Protein AF-A0A2V8TX56-F1 (afdb_monomer)

Sequence (62 aa):
IFIAGNMPLRTEITPLLIMIRLEQFDYAGATAIALVFLVASFALLLSVNILALRQRRVVPGT

Mean predicted aligned error: 8.99 Å

Solvent-accessible surface area (backbone atoms only — not comparable to full-atom values): 3744 Å² total; per-residue (Å²): 138,86,77,96,64,64,43,85,96,75,49,59,54,68,72,58,57,35,49,56,26,47,77,69,69,34,56,68,64,24,49,52,55,52,50,53,52,50,52,49,51,51,52,49,51,49,52,53,50,53,51,50,53,55,49,61,71,71,56,74,86,130

Structure (mmCIF, N/CA/C/O backbone):
data_AF-A0A2V8TX56-F1
#
_entry.id   AF-A0A2V8TX56-F1
#
loop_
_atom_site.group_PDB
_atom_site.id
_atom_site.type_symbol
_atom_site.label_atom_id
_atom_site.label_alt_id
_atom_site.label_comp_id
_atom_site.label_asym_id
_atom_site.label_entity_id
_atom_site.label_seq_id
_atom_site.pdbx_PDB_ins_code
_atom_site.Cartn_x
_atom_site.Cartn_y
_atom_site.Cartn_z
_atom_site.occupancy
_atom_site.B_iso_or_equiv
_atom_site.auth_seq_id
_atom_site.auth_comp_id
_atom_site.auth_asym_id
_atom_site.auth_atom_id
_atom_site.pdbx_PDB_model_num
ATOM 1 N N . ILE A 1 1 ? 10.127 6.060 11.835 1.00 50.19 1 ILE A N 1
ATOM 2 C CA . ILE A 1 1 ? 9.721 7.350 11.229 1.00 50.19 1 ILE A CA 1
ATOM 3 C C . ILE A 1 1 ? 8.395 7.732 11.879 1.00 50.19 1 ILE A C 1
ATOM 5 O O . ILE A 1 1 ? 7.387 7.119 11.561 1.00 50.19 1 ILE A O 1
ATOM 9 N N . PHE A 1 2 ? 8.410 8.633 12.863 1.00 48.75 2 PHE A N 1
ATOM 10 C CA . PHE A 1 2 ? 7.189 9.172 13.475 1.00 48.75 2 PHE A CA 1
ATOM 11 C C . PHE A 1 2 ? 6.756 10.386 12.650 1.00 48.75 2 PHE A C 1
ATOM 13 O O . PHE A 1 2 ? 7.496 11.362 12.582 1.00 48.75 2 PHE A O 1
ATOM 20 N N . ILE A 1 3 ? 5.604 10.317 11.979 1.00 58.38 3 ILE A N 1
ATOM 21 C CA . ILE A 1 3 ? 5.082 11.424 11.163 1.00 58.38 3 ILE A CA 1
ATOM 22 C C . ILE A 1 3 ? 3.933 12.072 11.937 1.00 58.38 3 ILE A C 1
ATOM 24 O O . ILE A 1 3 ? 2.779 11.673 11.818 1.00 58.38 3 ILE A O 1
ATOM 28 N N . ALA A 1 4 ? 4.265 13.071 12.756 1.00 58.41 4 ALA A N 1
ATOM 29 C CA . ALA A 1 4 ? 3.325 13.898 13.518 1.00 58.41 4 ALA A CA 1
ATOM 30 C C . ALA A 1 4 ? 2.682 14.995 12.639 1.00 58.41 4 ALA A C 1
ATOM 32 O O . ALA A 1 4 ? 2.730 16.178 12.959 1.00 58.41 4 ALA A O 1
ATOM 33 N N . GLY A 1 5 ? 2.117 14.599 11.494 1.00 54.56 5 GLY A N 1
ATOM 34 C CA . GLY A 1 5 ? 1.581 15.519 10.486 1.00 54.56 5 GLY A CA 1
ATOM 35 C C . GLY A 1 5 ? 0.525 14.906 9.564 1.00 54.56 5 GLY A C 1
ATOM 36 O O . GLY A 1 5 ? 0.443 15.305 8.406 1.00 54.56 5 GLY A O 1
ATOM 37 N N . ASN A 1 6 ? -0.253 13.923 10.031 1.00 64.62 6 ASN A N 1
ATOM 38 C CA . ASN A 1 6 ? -1.430 13.439 9.304 1.00 64.62 6 ASN A CA 1
ATOM 39 C C . ASN A 1 6 ? -2.629 14.359 9.583 1.00 64.62 6 ASN A C 1
ATOM 41 O O . ASN A 1 6 ? -3.250 14.260 10.639 1.00 64.62 6 ASN A O 1
ATOM 45 N N . MET A 1 7 ? -2.972 15.218 8.629 1.00 66.25 7 MET A N 1
ATOM 46 C CA . MET A 1 7 ? -4.302 15.802 8.542 1.00 66.25 7 MET A CA 1
ATOM 47 C C . MET A 1 7 ? -5.194 14.836 7.747 1.00 66.25 7 MET A C 1
ATOM 49 O O . MET A 1 7 ? -4.836 14.526 6.599 1.00 66.25 7 MET A O 1
ATOM 53 N N . PRO A 1 8 ? -6.351 14.414 8.303 1.00 63.88 8 PRO A N 1
ATOM 54 C CA . PRO A 1 8 ? -7.292 13.533 7.618 1.00 63.88 8 PRO A CA 1
ATOM 55 C C . PRO A 1 8 ? -7.583 14.051 6.211 1.00 63.88 8 PRO A C 1
ATOM 57 O O . PRO A 1 8 ? -7.822 15.249 6.030 1.00 63.88 8 PRO A O 1
ATOM 60 N N . LEU A 1 9 ? -7.544 13.170 5.210 1.00 69.56 9 LEU A N 1
ATOM 61 C CA . LEU A 1 9 ? -7.826 13.500 3.802 1.00 69.56 9 LEU A CA 1
ATOM 62 C C . LEU A 1 9 ? -6.870 14.512 3.124 1.00 69.56 9 LEU A C 1
ATOM 64 O O . LEU A 1 9 ? -7.106 14.888 1.974 1.00 69.56 9 LEU A O 1
ATOM 68 N N . ARG A 1 10 ? -5.800 14.977 3.785 1.00 65.19 10 ARG A N 1
ATOM 69 C CA . ARG A 1 10 ? -4.845 15.959 3.222 1.00 65.19 10 ARG A CA 1
ATOM 70 C C . ARG A 1 10 ? -3.419 15.439 3.160 1.00 65.19 10 ARG A C 1
ATOM 72 O O . ARG A 1 10 ? -2.759 15.597 2.139 1.00 65.19 10 ARG A O 1
ATOM 79 N N . THR A 1 11 ? -2.946 14.848 4.248 1.00 66.69 11 THR A N 1
ATOM 80 C CA . THR A 1 11 ? -1.566 14.351 4.383 1.00 66.69 11 THR A CA 1
ATOM 81 C C . THR A 1 11 ? -1.548 12.948 4.981 1.00 66.69 11 THR A C 1
ATOM 83 O O . THR A 1 11 ? -0.610 12.542 5.668 1.00 66.69 11 THR A O 1
ATOM 86 N N . GLU A 1 12 ? -2.611 12.202 4.706 1.00 71.94 12 GLU A N 1
ATOM 87 C CA . GLU A 1 12 ? -2.827 10.876 5.247 1.00 71.94 12 GLU A CA 1
ATOM 88 C C . GLU A 1 12 ? -2.004 9.855 4.471 1.00 71.94 12 GLU A C 1
ATOM 90 O O . GLU A 1 12 ? -2.203 9.610 3.281 1.00 71.94 12 GLU A O 1
ATOM 95 N N . ILE A 1 13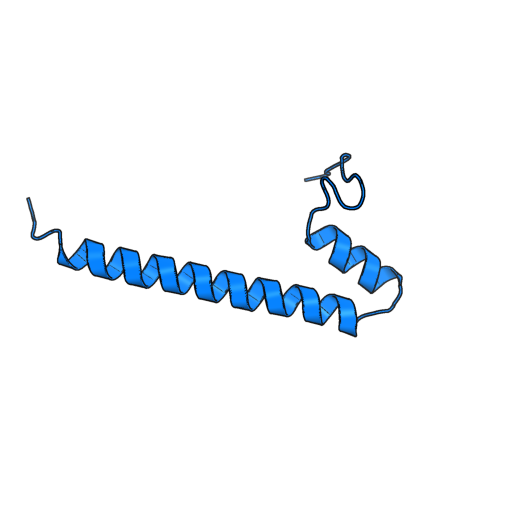 ? -1.028 9.274 5.160 1.00 79.94 13 ILE A N 1
ATOM 96 C CA . ILE A 1 13 ? -0.252 8.170 4.617 1.00 79.94 13 ILE A CA 1
ATOM 97 C C . ILE A 1 13 ? -1.134 6.918 4.627 1.00 79.94 13 ILE A C 1
ATOM 99 O O . ILE A 1 13 ? -1.720 6.571 5.652 1.00 79.94 13 ILE A O 1
ATOM 103 N N . THR A 1 14 ? -1.199 6.191 3.512 1.00 80.31 14 THR A N 1
ATOM 104 C CA . THR A 1 14 ? -1.976 4.943 3.399 1.00 80.31 14 THR A CA 1
ATOM 105 C C . THR A 1 14 ? -1.783 3.959 4.567 1.00 80.31 14 THR A C 1
ATOM 107 O O . THR A 1 14 ? -2.776 3.388 5.016 1.00 80.31 14 THR A O 1
ATOM 110 N N . PRO A 1 15 ? -0.564 3.756 5.120 1.00 79.19 15 PRO A N 1
ATOM 111 C CA . PRO A 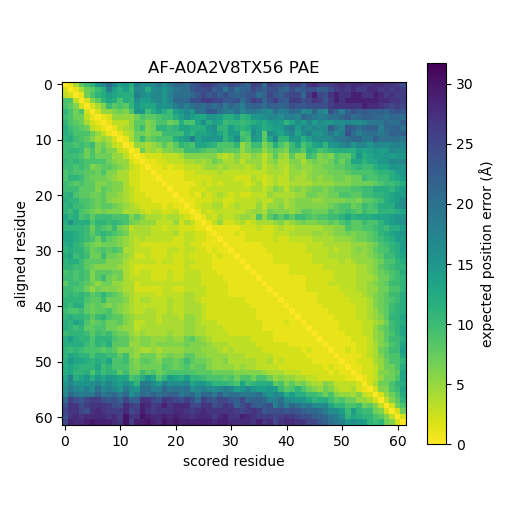1 15 ? -0.368 2.854 6.257 1.00 79.19 15 PRO A CA 1
ATOM 11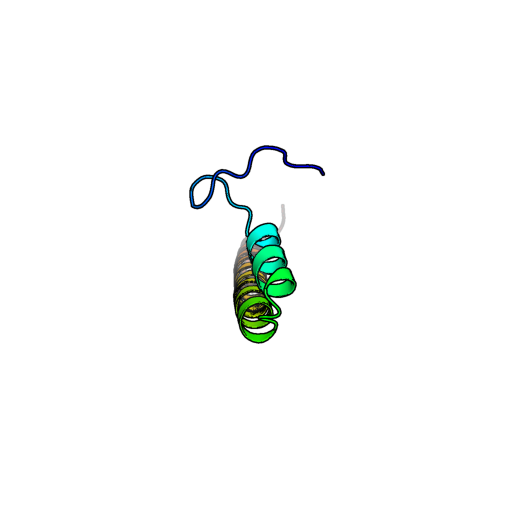2 C C . PRO A 1 15 ? -1.179 3.240 7.500 1.00 79.19 15 PRO A C 1
ATOM 114 O O . PRO A 1 15 ? -1.608 2.366 8.248 1.00 79.19 15 PRO A O 1
ATOM 117 N N . LEU A 1 16 ? -1.423 4.535 7.707 1.00 83.81 16 LEU A N 1
ATOM 118 C CA . LEU A 1 16 ? -2.216 5.023 8.829 1.00 83.81 16 LEU A CA 1
ATOM 119 C C . LEU A 1 16 ? -3.699 4.695 8.647 1.00 83.81 16 LEU A C 1
ATOM 121 O O . LEU A 1 16 ? -4.348 4.275 9.598 1.00 83.81 16 LEU A O 1
ATOM 125 N N . LEU A 1 17 ? -4.205 4.774 7.414 1.00 81.31 17 LEU A N 1
ATOM 126 C CA . LEU A 1 17 ? -5.572 4.367 7.096 1.00 81.31 17 LEU A CA 1
ATOM 127 C C . LEU A 1 17 ? -5.799 2.869 7.361 1.00 81.31 17 LEU A C 1
ATOM 129 O O . LEU A 1 17 ? -6.848 2.488 7.871 1.00 81.31 17 LEU A O 1
ATOM 133 N N . ILE A 1 18 ? -4.806 2.022 7.068 1.00 83.50 18 ILE A N 1
ATOM 134 C CA . ILE A 1 18 ? -4.854 0.584 7.381 1.00 83.50 18 ILE A CA 1
ATOM 135 C C . ILE A 1 18 ? -4.913 0.372 8.900 1.00 83.50 18 ILE A C 1
ATOM 137 O O . ILE A 1 18 ? -5.744 -0.405 9.365 1.00 83.50 18 ILE A O 1
ATOM 141 N N . MET A 1 19 ? -4.089 1.087 9.673 1.00 85.31 19 MET A N 1
ATOM 142 C CA . MET A 1 19 ? -4.120 1.019 11.140 1.00 85.31 19 MET A CA 1
ATOM 143 C C . MET A 1 19 ? -5.475 1.435 11.716 1.00 85.31 19 MET A C 1
ATOM 145 O O . MET A 1 19 ? -6.026 0.704 12.531 1.00 85.31 19 MET A O 1
ATOM 149 N N . ILE A 1 20 ? -6.061 2.533 11.227 1.00 84.38 20 ILE A N 1
ATOM 150 C CA . ILE A 1 20 ? -7.393 2.991 11.657 1.00 84.38 20 ILE A CA 1
ATOM 151 C C . ILE A 1 20 ? -8.451 1.899 11.428 1.00 84.38 20 ILE A C 1
ATOM 153 O O . ILE A 1 20 ? -9.297 1.667 12.289 1.00 84.38 20 ILE A O 1
ATOM 157 N N . ARG A 1 21 ? -8.407 1.188 10.290 1.00 83.44 21 ARG A N 1
ATOM 158 C CA . ARG A 1 21 ? -9.341 0.080 10.015 1.00 83.44 21 ARG A CA 1
ATOM 159 C C . ARG A 1 21 ? -9.105 -1.131 10.910 1.00 83.44 21 ARG A C 1
ATOM 161 O O . ARG A 1 21 ? -10.071 -1.732 11.366 1.00 83.44 21 ARG A O 1
ATOM 168 N N . LEU A 1 22 ? -7.849 -1.459 11.205 1.00 83.88 22 LEU A N 1
ATOM 169 C CA . LEU A 1 22 ? -7.508 -2.536 12.138 1.00 83.88 22 LEU A CA 1
ATOM 170 C C . LEU A 1 22 ? -7.962 -2.227 13.572 1.00 83.88 22 LEU A C 1
ATOM 172 O O . LEU A 1 22 ? -8.491 -3.115 14.236 1.00 83.88 22 LEU A O 1
ATOM 176 N N . GLU A 1 23 ? -7.810 -0.984 14.034 1.00 84.81 23 GLU A N 1
ATOM 177 C CA . GLU A 1 23 ? -8.298 -0.538 15.348 1.00 84.81 23 GLU A CA 1
ATOM 178 C C . GLU A 1 23 ? -9.826 -0.577 15.449 1.00 84.81 23 GLU A C 1
ATOM 180 O O . GLU A 1 23 ? -10.376 -0.885 16.503 1.00 84.81 23 GLU A O 1
ATOM 185 N N . GLN A 1 24 ? -10.524 -0.325 14.340 1.00 87.50 24 GLN A N 1
ATOM 186 C CA . GLN A 1 24 ? -11.978 -0.468 14.236 1.00 87.50 24 GLN A CA 1
ATOM 187 C C . GLN A 1 24 ? -12.435 -1.930 14.065 1.00 87.50 24 GLN A C 1
ATOM 189 O O . GLN A 1 24 ? -13.616 -2.169 13.825 1.00 87.50 24 GLN A O 1
ATOM 194 N N . PHE A 1 25 ? -11.523 -2.905 14.183 1.00 85.12 25 PHE A N 1
ATOM 195 C CA . PHE A 1 25 ? -11.754 -4.337 13.946 1.00 85.12 25 PHE A CA 1
ATOM 196 C C . PHE A 1 25 ? -12.238 -4.677 12.519 1.00 85.12 25 PHE A C 1
ATOM 198 O O . PHE A 1 25 ? -12.691 -5.793 12.256 1.00 85.12 25 PHE A O 1
ATOM 205 N N . ASP A 1 26 ? -12.088 -3.752 11.564 1.00 86.88 26 ASP A N 1
ATOM 206 C CA . ASP A 1 26 ? -12.403 -3.941 10.146 1.00 86.88 26 ASP A CA 1
ATOM 207 C C . ASP A 1 26 ? -11.183 -4.488 9.387 1.00 86.88 26 ASP A C 1
ATOM 209 O O . ASP A 1 26 ? -10.520 -3.817 8.586 1.00 86.88 26 ASP A O 1
ATOM 213 N N . TYR A 1 27 ? -10.875 -5.758 9.649 1.00 88.81 27 TYR A N 1
ATOM 214 C CA . TYR A 1 27 ? -9.787 -6.468 8.976 1.00 88.81 27 TYR A CA 1
ATOM 215 C C . TYR A 1 27 ? -10.026 -6.604 7.463 1.00 88.81 27 TYR A C 1
ATOM 217 O O . TYR A 1 27 ? -9.077 -6.587 6.677 1.00 88.81 27 TYR A O 1
ATOM 225 N N . ALA A 1 28 ? -11.286 -6.709 7.031 1.00 92.00 28 ALA A N 1
ATOM 226 C CA . ALA A 1 28 ? -11.638 -6.810 5.617 1.00 92.00 28 ALA A CA 1
ATOM 227 C C . ALA A 1 28 ? -11.320 -5.503 4.869 1.00 92.00 28 ALA A C 1
ATOM 229 O O . ALA A 1 28 ? -10.674 -5.527 3.820 1.00 92.00 28 ALA A O 1
ATOM 230 N N . GLY A 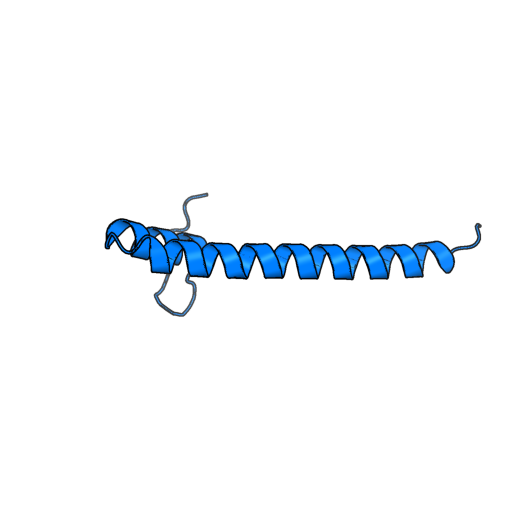1 29 ? -11.686 -4.351 5.437 1.00 88.62 29 GLY A N 1
ATOM 231 C CA . GLY A 1 29 ? -11.336 -3.044 4.888 1.00 88.62 29 GLY A CA 1
ATOM 232 C C . GLY A 1 29 ? -9.826 -2.804 4.860 1.00 88.62 29 GLY A C 1
ATOM 233 O O . GLY A 1 29 ? -9.290 -2.355 3.846 1.00 88.62 29 GLY A O 1
ATOM 234 N N . ALA A 1 30 ? -9.119 -3.164 5.935 1.00 90.62 30 ALA A N 1
ATOM 235 C CA . ALA A 1 30 ? -7.662 -3.055 6.011 1.00 90.62 30 ALA A CA 1
ATOM 236 C C . ALA A 1 30 ? -6.952 -3.891 4.926 1.00 90.62 30 ALA A C 1
ATOM 238 O O . ALA A 1 30 ? -6.054 -3.401 4.233 1.00 90.62 30 ALA A O 1
ATOM 239 N N . THR A 1 31 ? -7.375 -5.145 4.746 1.00 92.81 31 THR A N 1
ATOM 240 C CA . THR A 1 31 ? -6.782 -6.075 3.770 1.00 92.81 31 THR A CA 1
ATOM 241 C C . THR A 1 31 ? -7.074 -5.676 2.327 1.00 92.81 31 THR A C 1
ATOM 243 O O . THR A 1 31 ? -6.181 -5.777 1.488 1.00 92.81 31 THR A O 1
ATOM 246 N N . ALA A 1 32 ? -8.267 -5.153 2.032 1.00 93.88 32 ALA A N 1
ATOM 247 C CA . ALA A 1 32 ? -8.601 -4.644 0.704 1.00 93.88 32 ALA A CA 1
ATOM 248 C C . ALA A 1 32 ? -7.676 -3.489 0.285 1.00 93.88 32 ALA A C 1
AT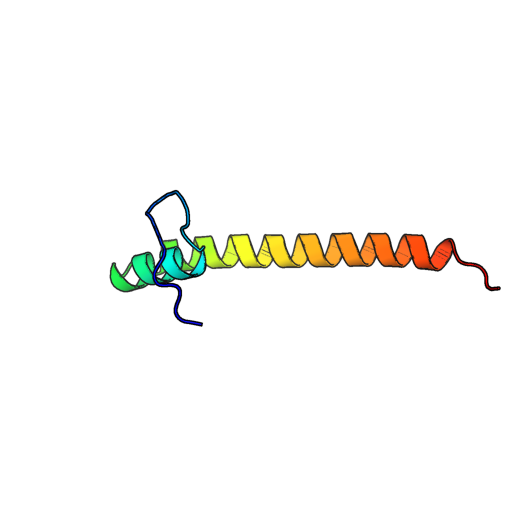OM 250 O O . ALA A 1 32 ? -7.131 -3.499 -0.820 1.00 93.88 32 ALA A O 1
ATOM 251 N N . ILE A 1 33 ? -7.437 -2.527 1.186 1.00 90.94 33 ILE A N 1
ATOM 252 C CA . ILE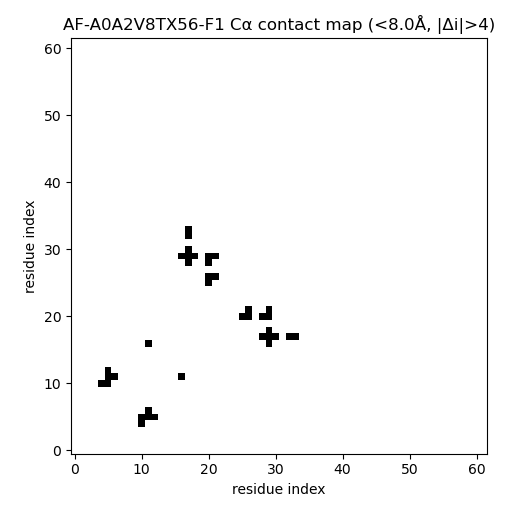 A 1 33 ? -6.520 -1.404 0.932 1.00 90.94 33 ILE A CA 1
ATOM 253 C C . ILE A 1 33 ? -5.100 -1.931 0.701 1.00 90.94 33 ILE A C 1
ATOM 255 O O . ILE A 1 33 ? -4.453 -1.561 -0.280 1.00 90.94 33 ILE A O 1
ATOM 259 N N . ALA A 1 34 ? -4.626 -2.834 1.563 1.00 91.25 34 ALA A N 1
ATOM 260 C CA . ALA A 1 34 ? -3.301 -3.431 1.426 1.00 91.25 34 ALA A CA 1
ATOM 261 C C . ALA A 1 34 ? -3.132 -4.171 0.085 1.00 91.25 34 ALA A C 1
ATOM 263 O O . ALA A 1 34 ? -2.110 -4.010 -0.585 1.00 91.25 34 ALA A O 1
ATOM 264 N N . LEU A 1 35 ? -4.145 -4.932 -0.345 1.00 95.75 35 LEU A N 1
ATOM 265 C CA . LEU A 1 35 ? -4.126 -5.681 -1.601 1.00 95.75 35 LEU A CA 1
ATOM 266 C C . LEU A 1 35 ? -4.044 -4.755 -2.821 1.00 95.75 35 LEU A C 1
ATOM 268 O O . LEU A 1 35 ? -3.253 -5.008 -3.728 1.00 95.75 35 LEU A O 1
ATOM 272 N N . VAL A 1 36 ? -4.814 -3.664 -2.840 1.00 95.56 36 VAL A N 1
ATOM 273 C CA . VAL A 1 36 ? -4.766 -2.676 -3.932 1.00 95.56 36 VAL A CA 1
ATOM 274 C C . VAL A 1 36 ? -3.362 -2.087 -4.064 1.00 95.56 36 VAL A C 1
ATOM 276 O O . VAL A 1 36 ? -2.821 -2.015 -5.168 1.00 95.56 36 VAL A O 1
ATOM 279 N N . PHE A 1 37 ? -2.736 -1.725 -2.942 1.00 93.81 37 PHE A N 1
ATOM 280 C CA . PHE A 1 37 ? -1.374 -1.188 -2.935 1.00 93.81 37 PHE A CA 1
ATOM 281 C C . PHE A 1 37 ? -0.330 -2.225 -3.361 1.00 93.81 37 PHE A C 1
ATOM 283 O O . PHE A 1 37 ? 0.629 -1.878 -4.055 1.00 93.81 37 PHE A O 1
ATOM 290 N N . LEU A 1 38 ? -0.527 -3.495 -3.004 1.00 95.19 38 LEU A N 1
ATOM 291 C CA . LEU A 1 38 ? 0.328 -4.595 -3.439 1.00 95.19 38 LEU A CA 1
ATOM 292 C C . LEU A 1 38 ? 0.275 -4.762 -4.962 1.00 95.19 38 LEU A C 1
ATOM 294 O O . LEU A 1 38 ? 1.313 -4.750 -5.623 1.00 95.19 38 LEU A O 1
ATOM 298 N N . VAL A 1 39 ? -0.930 -4.856 -5.527 1.00 97.75 39 VAL A N 1
ATOM 299 C CA . VAL A 1 39 ? -1.137 -4.996 -6.976 1.00 97.75 39 VAL A CA 1
ATOM 300 C C . VAL A 1 39 ? -0.587 -3.783 -7.725 1.00 97.75 39 VAL A C 1
ATOM 302 O O . VAL A 1 39 ? 0.112 -3.952 -8.722 1.00 97.75 39 VAL A O 1
ATOM 305 N N . ALA A 1 40 ? -0.827 -2.568 -7.225 1.00 96.75 40 ALA A N 1
ATOM 306 C CA . ALA A 1 40 ? -0.282 -1.348 -7.815 1.00 96.75 40 ALA A CA 1
ATOM 307 C C . ALA A 1 40 ? 1.256 -1.339 -7.799 1.00 96.75 40 ALA A C 1
ATOM 309 O O . ALA A 1 40 ? 1.881 -0.994 -8.802 1.00 96.75 40 ALA A O 1
ATOM 310 N N . SER A 1 41 ? 1.873 -1.781 -6.698 1.00 95.50 41 SER A N 1
ATOM 311 C CA . SER A 1 41 ? 3.333 -1.887 -6.581 1.00 95.50 41 SER A CA 1
ATOM 312 C C . SER A 1 41 ? 3.908 -2.897 -7.573 1.00 95.50 41 SER A C 1
ATOM 314 O O . SER A 1 41 ? 4.886 -2.596 -8.255 1.00 95.50 41 SER A O 1
ATOM 316 N N . PHE A 1 42 ? 3.277 -4.066 -7.723 1.00 97.56 42 PHE A N 1
ATOM 317 C CA . PHE A 1 42 ? 3.674 -5.049 -8.733 1.00 97.56 42 PHE A CA 1
ATOM 318 C C . PHE A 1 42 ? 3.500 -4.523 -10.158 1.00 97.56 42 PHE A C 1
ATOM 320 O O . PHE A 1 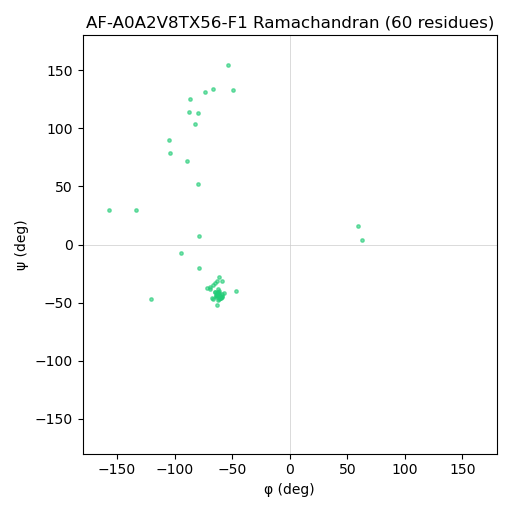42 ? 4.396 -4.703 -10.980 1.00 97.56 42 PHE A O 1
ATOM 327 N N . ALA A 1 43 ? 2.392 -3.842 -10.455 1.00 97.81 43 ALA A N 1
ATOM 328 C CA . ALA A 1 43 ? 2.154 -3.248 -11.767 1.00 97.81 43 ALA A CA 1
ATOM 329 C C . ALA 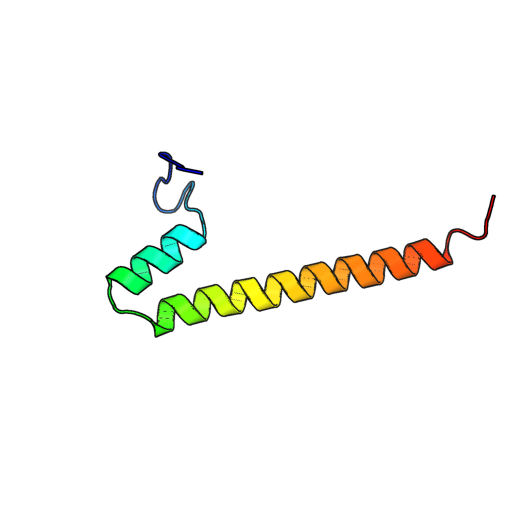A 1 43 ? 3.204 -2.179 -12.103 1.00 97.81 43 ALA A C 1
ATOM 331 O O . ALA A 1 43 ? 3.717 -2.139 -13.224 1.00 97.81 43 ALA A O 1
ATOM 332 N N . LEU A 1 44 ? 3.574 -1.346 -11.128 1.00 97.25 44 LEU A N 1
ATOM 333 C CA . LEU A 1 44 ? 4.612 -0.332 -11.285 1.00 97.25 44 LEU A CA 1
ATOM 334 C C . LEU A 1 44 ? 5.985 -0.976 -11.495 1.00 97.25 44 LEU A C 1
ATOM 336 O O . LEU A 1 44 ? 6.687 -0.618 -12.439 1.00 97.25 44 LEU A O 1
ATOM 340 N N . LEU A 1 45 ? 6.342 -1.973 -10.681 1.00 96.38 45 LEU A N 1
ATOM 341 C CA . LEU A 1 45 ? 7.584 -2.731 -10.844 1.00 96.38 45 LEU A CA 1
ATOM 342 C C . LEU A 1 45 ? 7.661 -3.412 -12.211 1.00 96.38 45 LEU A C 1
ATOM 344 O O . LEU A 1 45 ? 8.694 -3.330 -12.873 1.00 96.38 45 LEU A O 1
ATOM 348 N N . LEU A 1 46 ? 6.575 -4.039 -12.666 1.00 96.75 46 LEU A N 1
ATOM 349 C CA . LEU A 1 46 ? 6.502 -4.663 -13.983 1.00 96.75 46 LEU A CA 1
ATOM 350 C C . LEU A 1 46 ? 6.660 -3.623 -15.099 1.00 96.75 46 LEU A C 1
ATOM 352 O O . LEU A 1 46 ? 7.409 -3.848 -16.046 1.00 96.75 46 LEU A O 1
ATOM 356 N N . SER A 1 47 ? 6.018 -2.462 -14.962 1.00 97.31 47 SER A N 1
ATOM 357 C CA . SER A 1 47 ? 6.131 -1.356 -15.920 1.00 97.31 47 SER A CA 1
ATOM 358 C C . SER A 1 47 ? 7.570 -0.851 -16.030 1.00 97.31 47 SER A C 1
ATOM 360 O O . SER A 1 47 ? 8.100 -0.718 -17.134 1.00 97.31 47 SER A O 1
ATOM 362 N N . VAL A 1 48 ? 8.236 -0.641 -14.890 1.00 95.88 48 VAL A N 1
ATOM 363 C CA . VAL A 1 48 ? 9.654 -0.258 -14.835 1.00 95.88 48 VAL A CA 1
ATOM 364 C C . VAL A 1 48 ? 10.534 -1.357 -15.428 1.00 95.88 48 VAL A C 1
ATOM 366 O O . VAL A 1 48 ? 11.443 -1.059 -16.198 1.00 95.88 48 VAL A O 1
ATOM 369 N N . ASN A 1 49 ? 10.255 -2.627 -15.131 1.00 94.75 49 ASN A N 1
ATOM 370 C CA . ASN A 1 49 ? 11.017 -3.757 -15.655 1.00 94.75 49 ASN A CA 1
ATOM 371 C C . ASN A 1 49 ? 10.915 -3.862 -17.187 1.00 94.75 49 ASN A C 1
ATOM 373 O O . ASN A 1 49 ? 11.934 -4.016 -17.861 1.00 94.75 49 ASN A O 1
ATOM 377 N N . ILE A 1 50 ? 9.715 -3.694 -17.750 1.00 94.88 50 ILE A N 1
ATOM 378 C CA . ILE A 1 50 ? 9.485 -3.675 -19.201 1.00 94.88 50 ILE A CA 1
ATOM 379 C C . ILE A 1 50 ? 10.197 -2.482 -19.844 1.00 94.88 50 ILE A C 1
ATOM 381 O O . ILE A 1 50 ? 10.844 -2.640 -20.882 1.00 94.88 50 ILE A O 1
ATOM 385 N N . LEU A 1 51 ? 10.101 -1.294 -19.241 1.00 93.44 51 LEU A N 1
ATOM 386 C CA . LEU A 1 51 ? 10.788 -0.102 -19.733 1.00 93.44 51 LEU A CA 1
ATOM 387 C C . LEU A 1 51 ? 12.310 -0.296 -19.724 1.00 93.44 51 LEU A C 1
ATOM 389 O O . LEU A 1 51 ? 12.962 -0.050 -20.738 1.00 93.44 51 LEU A O 1
ATOM 393 N N . ALA A 1 52 ? 12.863 -0.814 -18.627 1.00 91.75 52 ALA A N 1
ATOM 394 C CA . ALA A 1 52 ? 14.282 -1.127 -18.505 1.00 91.75 52 ALA A CA 1
ATOM 395 C C . ALA A 1 52 ? 14.720 -2.181 -19.535 1.00 91.75 52 ALA A C 1
ATOM 397 O O . ALA A 1 52 ? 15.783 -2.047 -20.136 1.00 91.75 52 ALA A O 1
ATOM 398 N N . LEU A 1 53 ? 13.899 -3.203 -19.802 1.00 90.50 53 LEU A N 1
ATOM 399 C CA . LEU A 1 53 ? 14.175 -4.196 -20.842 1.00 90.50 53 LEU A CA 1
ATOM 400 C C . LEU A 1 53 ? 14.213 -3.565 -22.240 1.00 90.50 53 LEU A C 1
ATOM 402 O O . LEU A 1 53 ? 15.094 -3.893 -23.033 1.00 90.50 53 LEU A O 1
ATOM 406 N N . ARG A 1 54 ? 13.284 -2.652 -22.548 1.00 87.38 54 ARG A N 1
ATOM 407 C CA . ARG A 1 54 ? 13.283 -1.909 -23.818 1.00 87.38 54 ARG A CA 1
ATOM 408 C C . ARG A 1 54 ? 14.532 -1.040 -23.953 1.00 87.38 54 ARG A C 1
ATOM 410 O O . ARG A 1 54 ? 15.160 -1.071 -25.002 1.00 87.38 54 ARG A O 1
ATOM 417 N N . GLN A 1 55 ? 14.933 -0.342 -22.891 1.00 86.12 55 GLN A N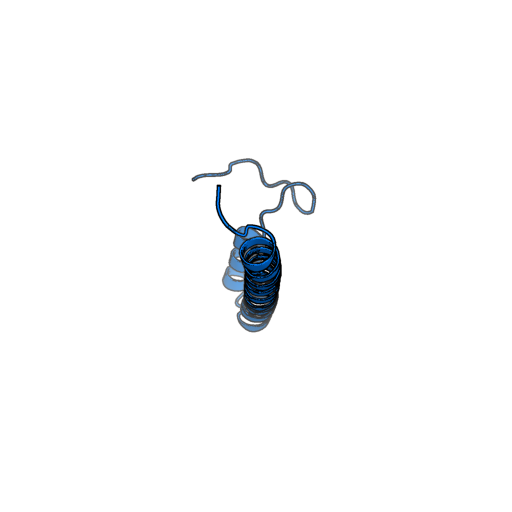 1
ATOM 418 C CA . GLN A 1 55 ? 16.150 0.477 -22.877 1.00 86.12 55 GLN A CA 1
ATOM 419 C C . GLN A 1 55 ? 17.422 -0.364 -23.041 1.00 86.12 55 GLN A C 1
ATOM 421 O O . GLN A 1 55 ? 18.295 0.001 -23.820 1.00 86.12 55 GLN A O 1
ATOM 426 N N . ARG A 1 56 ? 17.505 -1.536 -22.396 1.00 76.31 56 ARG A N 1
ATOM 427 C CA . ARG A 1 56 ? 18.639 -2.468 -22.547 1.00 76.31 56 ARG A CA 1
ATOM 428 C C . ARG A 1 56 ? 18.810 -2.984 -23.977 1.00 76.31 56 ARG A C 1
ATOM 430 O O . ARG A 1 56 ? 19.925 -3.300 -24.365 1.00 76.31 56 ARG A O 1
ATOM 437 N N . ARG A 1 57 ? 17.732 -3.061 -24.766 1.00 64.62 57 ARG A N 1
ATOM 438 C CA . ARG A 1 57 ? 17.802 -3.411 -26.199 1.00 64.62 57 ARG A CA 1
ATOM 439 C C . ARG A 1 57 ? 18.245 -2.240 -27.085 1.00 64.62 57 ARG A C 1
ATOM 441 O O . ARG A 1 57 ? 18.674 -2.480 -28.206 1.00 64.62 57 ARG A O 1
ATOM 448 N N . VAL A 1 58 ? 18.125 -1.002 -26.602 1.00 64.44 58 VAL A N 1
ATOM 449 C CA . VAL A 1 58 ? 18.442 0.235 -27.342 1.00 64.44 58 VAL A CA 1
ATOM 450 C C . VAL A 1 58 ? 19.870 0.727 -27.070 1.00 64.44 58 VAL A C 1
ATOM 452 O O . VAL A 1 58 ? 20.340 1.605 -27.782 1.00 64.44 58 VAL A O 1
ATOM 455 N N . VAL A 1 59 ? 20.597 0.124 -26.122 1.00 62.47 59 VAL A N 1
ATOM 456 C CA . VAL A 1 59 ? 22.038 0.362 -25.925 1.00 62.47 59 VAL A CA 1
ATOM 457 C C . VAL A 1 59 ? 22.848 -0.825 -26.479 1.00 62.47 59 VAL A C 1
ATOM 459 O O . VAL A 1 59 ? 23.275 -1.688 -25.710 1.00 62.47 59 VAL A O 1
ATOM 462 N N . PRO A 1 60 ? 23.053 -0.930 -27.808 1.00 57.75 60 PRO A N 1
ATOM 463 C CA . PRO A 1 60 ? 24.214 -1.630 -28.338 1.00 57.75 60 PRO A CA 1
ATOM 464 C C . PRO A 1 60 ? 25.457 -0.813 -27.949 1.00 57.75 60 PRO A C 1
ATOM 466 O O . PRO A 1 60 ? 25.437 0.413 -28.016 1.00 57.75 60 PRO A O 1
ATOM 469 N N . GLY A 1 61 ? 26.482 -1.497 -27.444 1.00 71.00 61 GLY A N 1
ATOM 470 C CA . GLY A 1 61 ? 27.572 -0.899 -26.673 1.00 71.00 61 GLY A CA 1
ATOM 471 C C . GLY A 1 61 ? 28.315 0.283 -27.307 1.00 71.00 61 GLY A C 1
ATOM 472 O O . GLY A 1 61 ? 28.433 0.400 -28.526 1.00 71.00 61 GLY A O 1
ATOM 473 N N . THR A 1 62 ? 28.876 1.099 -26.416 1.00 51.69 62 THR A N 1
ATOM 474 C CA . THR A 1 62 ? 30.019 1.996 -26.631 1.00 51.69 62 THR A CA 1
ATOM 475 C C . THR A 1 62 ? 30.947 1.852 -25.442 1.00 51.69 62 THR A C 1
ATOM 477 O O . THR A 1 62 ? 30.405 1.920 -24.312 1.00 51.69 62 THR A O 1
#

pLDDT: mean 81.82, std 14.3, range [48.75, 97.81]

Secondary structure (DSSP, 8-state):
-------TTTS--HHHHHHHHHHTT-HHHHHHHHHHHHHHHHHHHHHHHHHHHHHHHH----

Radius of gyration: 18.2 Å; Cα contacts (8 Å, |Δi|>4): 19; chains: 1; bounding box: 42×23×44 Å

Foldseek 3Di:
DDDPDDDPPPRDDLVVVLVVCVVVVNPVVSVVSVVVVVVVVVVVVVVVVVVVVVVVVVDPDD